Protein AF-A0A9E3WRV9-F1 (afdb_monomer)

Sequence (92 aa):
IYFAPVDAAEGESRRPGRALFDASGAYRVTSFDEGDGLVQGTYRVRIECWKTLPTMETPRGESHVPADFSIADLIVEPGRSGPFDVDVPAAQ

Structure (mmCIF, N/CA/C/O backbone):
data_AF-A0A9E3WRV9-F1
#
_entry.id   AF-A0A9E3WRV9-F1
#
loop_
_atom_site.group_PDB
_atom_site.id
_atom_site.type_symbol
_atom_site.label_atom_id
_atom_site.label_alt_id
_atom_site.label_comp_id
_atom_site.label_asym_id
_atom_site.label_entity_id
_atom_site.label_seq_id
_atom_site.pdbx_PDB_ins_code
_atom_site.Cartn_x
_atom_site.Cartn_y
_atom_site.Cartn_z
_atom_site.occupancy
_atom_site.B_iso_or_equiv
_atom_site.auth_seq_id
_atom_site.auth_comp_id
_atom_site.auth_asym_id
_atom_site.auth_atom_id
_atom_site.pdbx_PDB_model_num
ATOM 1 N N . ILE A 1 1 ? 2.570 -0.656 -1.732 1.00 93.12 1 ILE A N 1
ATOM 2 C CA . ILE A 1 1 ? 1.127 -0.817 -1.423 1.00 93.12 1 ILE A CA 1
ATOM 3 C C . ILE A 1 1 ? 0.633 0.467 -0.783 1.00 93.12 1 ILE A C 1
ATOM 5 O O . ILE A 1 1 ? 1.306 0.984 0.106 1.00 93.12 1 ILE A O 1
ATOM 9 N N . TYR A 1 2 ? -0.506 0.976 -1.238 1.00 94.25 2 TYR A N 1
ATOM 10 C CA . TYR A 1 2 ? -1.138 2.188 -0.726 1.00 94.25 2 TYR A CA 1
ATOM 11 C C . TYR A 1 2 ? -2.540 1.877 -0.213 1.00 94.25 2 TYR A C 1
ATOM 13 O O . TYR A 1 2 ? -3.287 1.145 -0.856 1.00 94.25 2 TYR A O 1
ATOM 21 N N . PHE A 1 3 ? -2.889 2.464 0.926 1.00 95.06 3 PHE A N 1
ATOM 22 C CA . PHE A 1 3 ? -4.181 2.331 1.587 1.00 95.06 3 PHE A CA 1
ATOM 23 C C . PHE A 1 3 ? -4.802 3.722 1.676 1.00 95.06 3 PHE A C 1
ATOM 25 O O . PHE A 1 3 ? -4.435 4.524 2.535 1.00 95.06 3 PHE A O 1
ATOM 32 N N . ALA A 1 4 ? -5.711 4.033 0.755 1.00 94.75 4 ALA A N 1
ATOM 33 C CA . ALA A 1 4 ? -6.414 5.308 0.740 1.00 94.75 4 ALA A CA 1
ATOM 34 C C . ALA A 1 4 ? -7.711 5.189 1.559 1.00 94.75 4 ALA A C 1
ATOM 36 O O . ALA A 1 4 ? -8.516 4.305 1.264 1.00 94.75 4 ALA A O 1
ATOM 37 N N . PRO A 1 5 ? -7.944 6.040 2.572 1.00 93.88 5 PRO A N 1
ATOM 38 C CA . PRO A 1 5 ? -9.150 5.958 3.386 1.00 93.88 5 PRO A CA 1
ATOM 39 C C . PRO A 1 5 ? -10.366 6.370 2.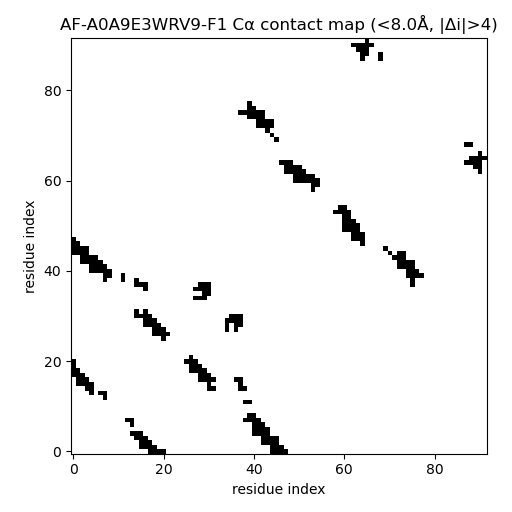548 1.00 93.88 5 PRO A C 1
ATOM 41 O O . PRO A 1 5 ? -10.427 7.488 2.035 1.00 93.88 5 PRO A O 1
ATOM 44 N N . VAL A 1 6 ? -11.326 5.459 2.412 1.00 94.00 6 VAL A N 1
ATOM 45 C CA . VAL A 1 6 ? -12.656 5.725 1.845 1.00 94.00 6 VAL A CA 1
ATOM 46 C C . VAL A 1 6 ? -13.551 6.292 2.938 1.00 94.00 6 VAL A C 1
ATOM 48 O O . VAL A 1 6 ? -14.226 7.300 2.726 1.00 94.00 6 VAL A O 1
ATOM 51 N N . ASP A 1 7 ? -13.486 5.688 4.125 1.00 88.31 7 ASP A N 1
ATOM 52 C CA . ASP A 1 7 ? -14.169 6.174 5.312 1.00 88.31 7 ASP A CA 1
ATOM 53 C C . ASP A 1 7 ? -13.382 5.871 6.590 1.00 88.31 7 ASP A C 1
ATOM 55 O O . ASP A 1 7 ? -12.570 4.945 6.616 1.00 88.31 7 ASP A O 1
ATOM 59 N N . ALA A 1 8 ? -13.609 6.662 7.637 1.00 79.75 8 ALA A N 1
ATOM 60 C CA . ALA A 1 8 ? -13.004 6.463 8.953 1.00 79.75 8 ALA A CA 1
ATOM 61 C C . ALA A 1 8 ? -14.098 6.218 9.991 1.00 79.75 8 ALA A C 1
ATOM 63 O O . ALA A 1 8 ? -15.207 6.732 9.853 1.00 79.75 8 ALA A O 1
ATOM 64 N N . ALA A 1 9 ? -13.779 5.443 11.027 1.00 78.62 9 ALA A N 1
ATOM 65 C CA . ALA A 1 9 ? -14.676 5.287 12.163 1.00 78.62 9 ALA A CA 1
ATOM 66 C C . ALA A 1 9 ? -14.983 6.641 12.831 1.00 78.62 9 ALA A C 1
ATOM 68 O O . ALA A 1 9 ? -14.197 7.588 12.760 1.00 78.62 9 ALA A O 1
ATOM 69 N N . GLU A 1 10 ? -16.141 6.737 13.484 1.00 75.44 10 GLU A N 1
ATOM 70 C CA . GLU A 1 10 ? -16.568 7.961 14.162 1.00 75.44 10 GLU A CA 1
ATOM 71 C C . GLU A 1 10 ? -15.540 8.391 15.222 1.00 75.44 10 GLU A C 1
ATOM 73 O O . GLU A 1 10 ? -15.138 7.603 16.075 1.00 75.44 10 GLU A O 1
ATOM 78 N N . GLY A 1 11 ? -15.094 9.650 15.151 1.00 76.50 11 GLY A N 1
ATOM 79 C CA . GLY A 1 11 ? -14.059 10.198 16.034 1.00 76.50 11 GLY A CA 1
ATOM 80 C C . GLY A 1 11 ? -12.616 9.972 15.567 1.00 76.50 11 GLY A C 1
ATOM 81 O O . GLY A 1 11 ? -11.710 10.588 16.127 1.00 76.50 11 GLY A O 1
ATOM 82 N N . GLU A 1 12 ? -12.390 9.176 14.518 1.00 77.25 12 GLU A N 1
ATOM 83 C CA . GLU A 1 12 ? -11.065 8.964 13.931 1.00 77.25 12 GLU A CA 1
ATOM 84 C C . GLU A 1 12 ? -10.801 9.887 12.736 1.00 77.25 12 GLU A C 1
ATOM 86 O O . GLU A 1 12 ? -11.651 10.135 11.876 1.00 77.25 12 GLU A O 1
ATOM 91 N N . SER A 1 13 ? -9.564 10.372 12.641 1.00 81.56 13 SER A N 1
ATOM 92 C CA . SER A 1 13 ? -9.093 11.067 11.441 1.00 81.56 13 SER A CA 1
ATOM 93 C C . SER A 1 13 ? -8.856 10.062 10.318 1.00 81.56 13 SER A C 1
ATOM 95 O O . SER A 1 13 ? -8.292 8.993 10.539 1.00 81.56 13 SER A O 1
ATOM 97 N N . ARG A 1 14 ? -9.189 10.427 9.076 1.00 84.62 14 ARG A N 1
ATOM 98 C CA . ARG A 1 14 ? -8.807 9.641 7.893 1.00 84.62 14 ARG A CA 1
ATOM 99 C C . ARG A 1 14 ? -7.283 9.633 7.748 1.00 84.62 14 ARG A C 1
ATOM 101 O O . ARG A 1 14 ? -6.697 10.649 7.378 1.00 84.62 14 ARG A O 1
ATOM 108 N N . ARG A 1 15 ? -6.646 8.490 8.026 1.00 90.38 15 ARG A N 1
ATOM 109 C CA . ARG A 1 15 ? -5.187 8.313 7.910 1.00 90.38 15 ARG A CA 1
ATOM 110 C C . ARG A 1 15 ? -4.859 7.372 6.759 1.00 90.38 15 ARG A C 1
ATOM 112 O O . ARG A 1 15 ? -5.266 6.214 6.831 1.00 90.38 15 ARG A O 1
ATOM 119 N N . PRO A 1 16 ? -4.160 7.826 5.705 1.00 94.00 16 PRO A N 1
ATOM 1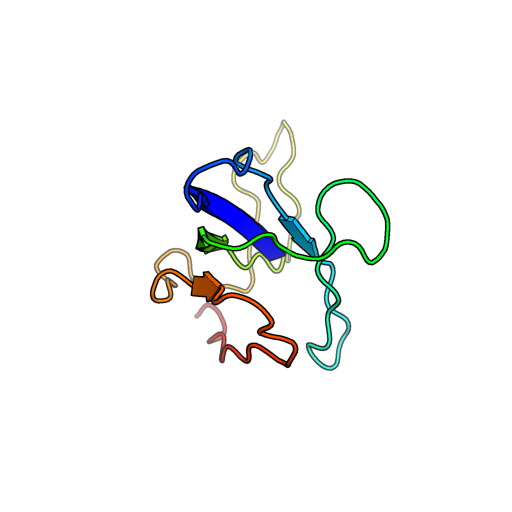20 C CA . PRO A 1 16 ? -3.671 6.922 4.676 1.00 94.00 16 PRO A CA 1
ATOM 121 C C . PRO A 1 16 ? -2.544 6.046 5.215 1.00 94.00 16 PRO A C 1
ATOM 123 O O . PRO A 1 16 ? -1.777 6.472 6.073 1.00 94.00 16 PRO A O 1
ATOM 126 N N . GLY A 1 17 ? -2.427 4.839 4.672 1.00 94.06 17 GLY A N 1
ATOM 127 C CA . GLY A 1 17 ? -1.333 3.924 4.974 1.00 94.06 17 GLY A CA 1
ATOM 128 C C . GLY A 1 17 ? -0.493 3.602 3.748 1.00 94.06 17 GLY A C 1
ATOM 129 O O . GLY A 1 17 ? -0.957 3.667 2.605 1.00 94.06 17 GLY A O 1
ATOM 130 N N . ARG A 1 18 ? 0.751 3.200 3.984 1.00 94.69 18 ARG A N 1
ATOM 131 C CA . ARG A 1 18 ? 1.647 2.666 2.959 1.00 94.69 18 ARG A CA 1
ATOM 132 C C . ARG A 1 18 ? 2.435 1.478 3.487 1.00 94.69 18 ARG A C 1
ATOM 134 O O . ARG A 1 18 ? 2.701 1.378 4.680 1.00 94.69 18 ARG A O 1
ATOM 141 N N . ALA A 1 19 ? 2.835 0.605 2.574 1.00 93.69 19 ALA A N 1
ATOM 142 C CA . ALA A 1 19 ? 3.738 -0.497 2.865 1.00 93.69 19 ALA A CA 1
ATOM 143 C C . ALA A 1 19 ? 4.641 -0.793 1.667 1.00 93.69 19 ALA A C 1
ATOM 145 O O . ALA A 1 19 ? 4.204 -0.708 0.511 1.00 93.69 19 ALA A O 1
ATOM 146 N N . LEU A 1 20 ? 5.875 -1.191 1.958 1.00 92.94 20 LEU A N 1
ATOM 147 C CA . LEU A 1 20 ? 6.724 -1.923 1.025 1.00 92.94 20 LEU A CA 1
ATOM 148 C C . LEU A 1 20 ? 6.569 -3.415 1.323 1.00 92.94 20 LEU A C 1
ATOM 150 O O . LEU A 1 20 ? 6.410 -3.790 2.485 1.00 92.94 20 LEU A O 1
ATOM 154 N N . PHE A 1 21 ? 6.587 -4.232 0.274 1.00 92.88 21 PHE A N 1
ATOM 155 C CA . PHE A 1 21 ? 6.603 -5.685 0.390 1.00 92.88 21 PHE A CA 1
ATOM 156 C C . PHE A 1 21 ? 7.950 -6.223 -0.091 1.00 92.88 21 PHE A C 1
ATOM 158 O O . PHE A 1 21 ? 8.594 -5.605 -0.943 1.00 92.88 21 PHE A O 1
ATOM 165 N N . ASP A 1 22 ? 8.386 -7.342 0.476 1.00 92.19 22 ASP A N 1
ATOM 166 C CA . ASP A 1 22 ? 9.610 -8.025 0.060 1.00 92.19 22 ASP A CA 1
ATOM 167 C C . ASP A 1 22 ? 9.344 -9.086 -1.026 1.00 92.19 22 ASP A C 1
ATOM 169 O O . ASP A 1 22 ? 8.220 -9.265 -1.493 1.00 92.19 22 ASP A O 1
ATOM 173 N N . ALA A 1 23 ? 10.382 -9.814 -1.444 1.00 90.25 23 ALA A N 1
ATOM 174 C CA . ALA A 1 23 ? 10.265 -10.855 -2.470 1.00 90.25 23 ALA A CA 1
ATOM 175 C C . ALA A 1 23 ? 9.349 -12.034 -2.075 1.00 90.25 23 ALA A C 1
ATOM 177 O O . ALA A 1 23 ? 8.955 -12.806 -2.945 1.00 90.25 23 ALA A O 1
ATOM 178 N N . SER A 1 24 ? 9.015 -12.183 -0.788 1.00 91.62 24 SER A N 1
ATOM 179 C CA . SER A 1 24 ? 8.037 -13.160 -0.294 1.00 91.62 24 SER A CA 1
ATOM 180 C C . SER A 1 24 ? 6.601 -12.624 -0.286 1.00 91.62 24 SER A C 1
ATOM 182 O O . SER A 1 24 ? 5.673 -13.374 -0.001 1.00 91.62 24 SER A O 1
ATOM 184 N N . GLY A 1 25 ? 6.408 -11.337 -0.595 1.00 89.94 25 GLY A N 1
ATOM 185 C CA . GLY A 1 25 ? 5.119 -10.651 -0.504 1.00 89.94 25 GLY A CA 1
ATOM 186 C C . GLY A 1 25 ? 4.787 -10.154 0.905 1.00 89.94 25 GLY A C 1
ATOM 187 O O . GLY A 1 25 ? 3.771 -9.484 1.087 1.00 89.94 25 GLY A O 1
ATOM 188 N N . ALA A 1 26 ? 5.642 -10.420 1.897 1.00 93.19 26 ALA A N 1
ATOM 189 C CA . ALA A 1 26 ? 5.438 -9.948 3.258 1.00 93.19 26 ALA A CA 1
ATOM 190 C C . ALA A 1 26 ? 5.584 -8.425 3.330 1.00 93.19 26 ALA A C 1
ATOM 192 O O . ALA A 1 26 ? 6.496 -7.841 2.743 1.00 93.19 26 ALA A O 1
ATOM 193 N N . TYR A 1 27 ? 4.688 -7.774 4.071 1.00 92.56 27 TYR A N 1
ATOM 194 C CA . TYR A 1 27 ? 4.683 -6.326 4.235 1.00 92.56 27 TYR A CA 1
ATOM 195 C C . TYR A 1 27 ? 4.237 -5.917 5.638 1.00 92.56 27 TYR A C 1
ATOM 197 O O . TYR A 1 27 ? 3.553 -6.656 6.347 1.00 92.56 27 TYR A O 1
ATOM 205 N N . ARG A 1 28 ? 4.594 -4.692 6.028 1.00 92.19 28 ARG A N 1
ATOM 206 C CA . ARG A 1 28 ? 4.061 -4.029 7.221 1.00 92.19 28 ARG A CA 1
ATOM 207 C C . ARG A 1 28 ? 3.527 -2.661 6.830 1.00 92.19 28 ARG A C 1
ATOM 209 O O . ARG A 1 28 ? 4.245 -1.863 6.233 1.00 92.19 28 ARG A O 1
ATOM 216 N N . VAL A 1 29 ? 2.251 -2.427 7.127 1.00 92.56 29 VAL A N 1
ATOM 217 C CA . VAL A 1 29 ? 1.596 -1.144 6.870 1.00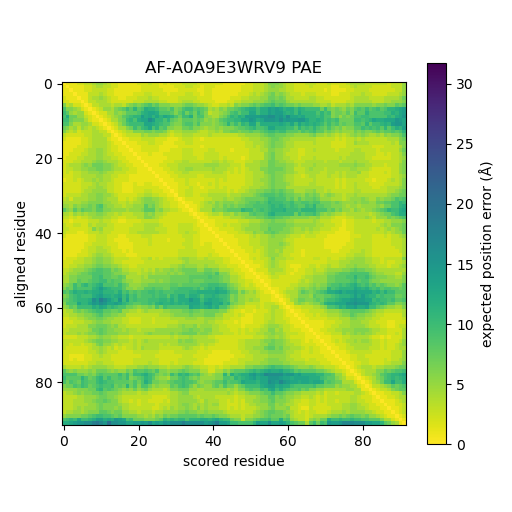 92.56 29 VAL A CA 1
ATOM 218 C C . VAL A 1 29 ? 1.913 -0.148 7.978 1.00 92.56 29 VAL A C 1
ATOM 220 O O . VAL A 1 29 ? 1.932 -0.504 9.153 1.00 92.56 29 VAL A O 1
ATOM 223 N N . THR A 1 30 ? 2.145 1.092 7.564 1.00 92.25 30 THR A N 1
ATOM 224 C CA . THR A 1 30 ? 2.421 2.249 8.417 1.00 92.25 30 THR A CA 1
ATOM 225 C C . THR A 1 30 ? 1.607 3.436 7.901 1.00 92.25 30 THR A C 1
ATOM 227 O O . THR A 1 30 ? 1.53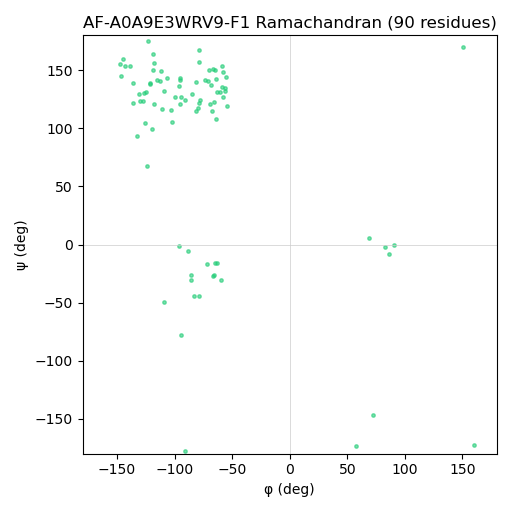4 3.627 6.682 1.00 92.25 30 THR A O 1
ATOM 230 N N . SER A 1 31 ? 1.022 4.239 8.791 1.00 89.44 31 SER A N 1
ATOM 231 C CA . SER A 1 31 ? 0.341 5.492 8.456 1.00 89.44 31 SER A CA 1
ATOM 232 C C . SER A 1 31 ? 1.264 6.709 8.599 1.00 89.44 31 SER A C 1
ATOM 234 O O . SER A 1 31 ? 1.799 7.179 7.591 1.00 89.44 31 SER A O 1
ATOM 236 N N . PHE A 1 32 ? 1.519 7.183 9.819 1.00 86.12 32 PHE A N 1
ATOM 237 C CA . PHE A 1 32 ? 2.395 8.316 10.120 1.00 86.12 32 PHE A CA 1
ATOM 238 C C . PHE A 1 32 ? 3.691 7.871 10.789 1.00 86.12 32 PHE A C 1
ATOM 240 O O . PHE A 1 32 ? 4.770 8.246 10.330 1.00 86.12 32 PHE A O 1
ATOM 247 N N . ASP A 1 33 ? 3.572 7.041 11.822 1.00 86.38 33 ASP A N 1
ATOM 248 C CA . ASP A 1 33 ? 4.686 6.591 12.649 1.00 86.38 33 ASP A CA 1
ATOM 249 C C . ASP A 1 33 ?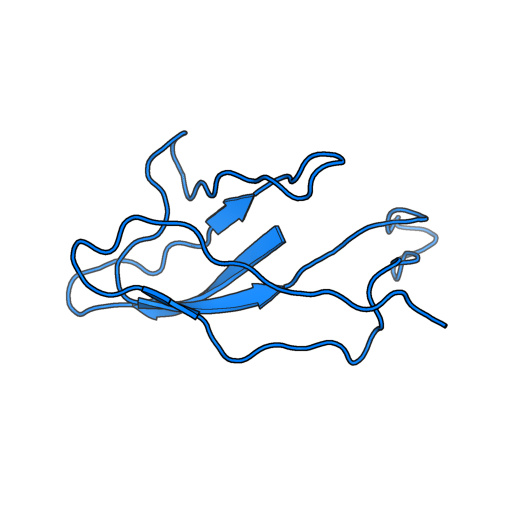 4.917 5.097 12.456 1.00 86.38 33 ASP A C 1
ATOM 251 O O . ASP A 1 33 ? 3.976 4.317 12.350 1.00 86.38 33 ASP A O 1
ATOM 255 N N . GLU A 1 34 ? 6.173 4.662 12.421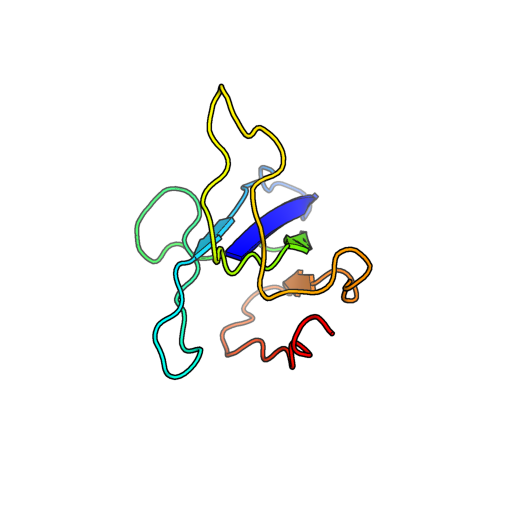 1.00 82.44 34 GLU A N 1
ATOM 256 C CA . GLU A 1 34 ? 6.483 3.250 12.205 1.00 82.44 34 GLU A CA 1
ATOM 257 C C . GLU A 1 34 ? 5.767 2.342 13.222 1.00 82.44 34 GLU A C 1
ATOM 259 O O . GLU A 1 34 ? 5.986 2.435 14.428 1.00 82.44 34 GLU A O 1
ATOM 264 N N . GLY A 1 35 ? 4.918 1.440 12.717 1.00 80.62 35 GLY A N 1
ATOM 265 C CA . GLY A 1 35 ? 4.192 0.464 13.533 1.00 80.62 35 GLY A CA 1
ATOM 266 C C . GLY A 1 35 ? 2.814 0.902 14.037 1.00 80.62 35 GLY A C 1
ATOM 267 O O . GLY A 1 35 ? 2.151 0.092 14.681 1.00 80.62 35 GLY A O 1
ATOM 268 N N . ASP A 1 36 ? 2.352 2.115 13.726 1.00 86.12 36 ASP A N 1
ATOM 269 C CA . ASP A 1 36 ? 0.998 2.580 14.067 1.00 86.12 36 ASP A CA 1
ATOM 270 C C . ASP A 1 36 ? -0.121 1.829 13.317 1.00 86.12 36 ASP A C 1
ATOM 272 O O . ASP A 1 36 ? -1.231 1.675 13.827 1.00 86.12 36 ASP A O 1
ATOM 276 N N . GLY A 1 37 ? 0.189 1.311 12.129 1.00 89.50 37 GLY A N 1
ATOM 277 C CA . GLY A 1 37 ? -0.720 0.531 11.305 1.00 89.50 37 GLY A CA 1
ATOM 278 C C . GLY A 1 37 ? -1.825 1.369 10.663 1.00 89.50 37 GLY A C 1
ATOM 279 O O . GLY A 1 37 ? -1.621 2.510 10.256 1.00 89.50 37 GLY A O 1
ATOM 280 N N . LEU A 1 38 ? -3.001 0.761 10.506 1.00 90.44 38 LEU A N 1
ATOM 281 C CA . LEU A 1 38 ? -4.209 1.429 10.025 1.00 90.44 38 LEU A CA 1
ATOM 282 C C . LEU A 1 38 ? -5.173 1.630 11.191 1.00 90.44 38 LEU A C 1
ATOM 284 O O . LEU A 1 38 ? -5.304 0.756 12.048 1.00 90.44 38 LEU A O 1
ATOM 288 N N . VAL A 1 39 ? -5.878 2.760 11.187 1.00 89.81 39 VAL A N 1
ATOM 289 C CA . VAL A 1 39 ? -6.998 2.987 12.105 1.00 89.81 39 VAL A CA 1
ATOM 290 C C . VAL A 1 39 ? -8.244 2.258 11.609 1.00 89.81 39 VAL A C 1
ATOM 292 O O . VAL A 1 39 ? -8.302 1.794 10.469 1.00 89.81 39 VAL A O 1
ATOM 295 N N . GLN A 1 40 ? -9.255 2.156 12.466 1.00 90.62 40 GLN A N 1
ATOM 296 C CA . GLN A 1 40 ? -10.536 1.578 12.085 1.00 90.62 40 GLN A CA 1
ATOM 297 C C . GLN A 1 40 ? -11.174 2.381 10.940 1.00 90.62 40 GLN A C 1
ATOM 299 O O . GLN A 1 40 ? -11.285 3.609 11.001 1.00 90.62 40 GLN A O 1
ATOM 304 N N . GLY A 1 41 ? -11.624 1.682 9.902 1.00 91.81 41 GLY A N 1
ATOM 305 C CA . GLY A 1 41 ? -12.230 2.317 8.740 1.00 91.81 41 GLY A CA 1
ATOM 306 C C . GLY A 1 41 ? -12.237 1.437 7.500 1.00 91.81 41 GLY A C 1
ATOM 307 O O . GLY A 1 41 ? -11.880 0.259 7.534 1.00 91.81 41 GLY A O 1
ATOM 308 N N . THR A 1 42 ? -12.648 2.040 6.388 1.00 93.62 42 THR A N 1
ATOM 309 C CA . THR A 1 42 ? -12.668 1.398 5.072 1.00 93.62 42 THR A CA 1
ATOM 310 C C . THR A 1 42 ? -11.582 1.995 4.194 1.00 93.62 42 THR A C 1
ATOM 312 O O . THR A 1 42 ? -11.467 3.216 4.072 1.00 93.62 42 THR A O 1
ATOM 315 N N . TYR A 1 43 ? -10.805 1.134 3.545 1.00 94.31 43 TYR A N 1
ATOM 316 C CA . TYR A 1 43 ? -9.640 1.512 2.762 1.00 94.31 43 TYR A CA 1
ATOM 317 C C . TYR A 1 43 ? -9.706 0.965 1.346 1.00 94.31 43 TYR A C 1
ATOM 319 O O . TYR A 1 43 ? -9.837 -0.237 1.130 1.00 94.31 43 TYR A O 1
ATOM 327 N N . ARG A 1 44 ? -9.478 1.840 0.371 1.00 95.44 44 ARG A N 1
ATOM 328 C CA . ARG A 1 44 ? -9.156 1.423 -0.985 1.00 95.44 44 ARG A CA 1
ATOM 329 C C . ARG A 1 44 ? -7.687 1.044 -1.052 1.00 95.44 44 ARG A C 1
ATOM 331 O O . ARG A 1 44 ? -6.814 1.891 -0.844 1.00 95.44 44 ARG A O 1
ATOM 338 N N . VAL A 1 45 ? -7.419 -0.220 -1.356 1.00 95.31 45 VAL A N 1
ATOM 339 C CA . VAL A 1 45 ? -6.056 -0.746 -1.461 1.00 95.31 45 VAL A CA 1
ATOM 340 C C . VAL A 1 45 ? -5.601 -0.700 -2.910 1.00 95.31 45 VAL A C 1
ATOM 342 O O . VAL A 1 45 ? -6.264 -1.223 -3.802 1.00 95.31 45 VAL A O 1
ATOM 345 N N . ARG A 1 46 ? -4.438 -0.093 -3.143 1.00 93.62 46 ARG A N 1
ATOM 346 C CA . ARG A 1 46 ? -3.756 -0.113 -4.435 1.00 93.62 46 ARG A CA 1
ATOM 347 C C . ARG A 1 46 ? -2.409 -0.801 -4.286 1.00 93.62 46 ARG A C 1
ATOM 349 O O . ARG A 1 46 ? -1.550 -0.364 -3.513 1.00 93.62 46 ARG A O 1
ATOM 356 N N . ILE A 1 47 ? -2.225 -1.877 -5.037 1.00 93.44 47 ILE A N 1
ATOM 357 C CA . ILE A 1 47 ? -0.957 -2.597 -5.113 1.00 93.44 47 ILE A CA 1
ATOM 358 C C . ILE A 1 47 ? -0.252 -2.145 -6.386 1.00 93.44 47 ILE A C 1
ATOM 360 O O . ILE A 1 47 ? -0.825 -2.168 -7.469 1.00 93.44 47 ILE A O 1
ATOM 364 N N . GLU A 1 48 ? 0.989 -1.702 -6.234 1.00 90.25 48 GLU A N 1
ATOM 365 C CA . GLU A 1 48 ? 1.852 -1.310 -7.341 1.00 90.25 48 GLU A CA 1
ATOM 366 C C . GLU A 1 48 ? 3.140 -2.118 -7.234 1.00 90.25 48 GLU A C 1
ATOM 368 O O . GLU A 1 48 ? 3.738 -2.195 -6.157 1.00 90.25 48 GLU A O 1
ATOM 373 N N . CYS A 1 49 ? 3.556 -2.714 -8.348 1.00 92.12 49 CYS A N 1
ATOM 374 C CA . CYS A 1 49 ? 4.813 -3.438 -8.475 1.00 92.12 49 CYS A CA 1
ATOM 375 C C . CYS A 1 49 ? 5.479 -2.964 -9.764 1.00 92.12 49 CYS A C 1
ATOM 377 O O . CYS A 1 49 ? 5.150 -3.424 -10.853 1.00 92.12 49 CYS A O 1
ATOM 379 N N . TRP A 1 50 ? 6.341 -1.960 -9.653 1.00 90.50 50 TRP A N 1
ATOM 380 C CA . TRP A 1 50 ? 6.880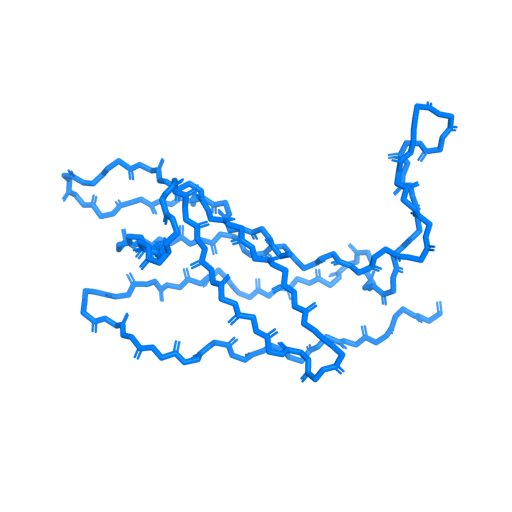 -1.257 -10.811 1.00 90.50 50 TRP A CA 1
ATOM 381 C C . TRP A 1 50 ? 7.987 -2.065 -11.496 1.00 90.50 50 TRP A C 1
ATOM 383 O O . TRP A 1 50 ? 8.994 -2.387 -10.872 1.00 90.50 50 TRP A O 1
ATOM 393 N N . LYS A 1 51 ? 7.821 -2.321 -12.796 1.00 89.31 51 LYS A N 1
ATOM 394 C CA . LYS A 1 51 ? 8.897 -2.735 -13.707 1.00 89.31 51 LYS A CA 1
ATOM 395 C C . LYS A 1 51 ? 9.732 -1.529 -14.131 1.00 89.31 51 LYS A C 1
ATOM 397 O O . LYS A 1 51 ? 10.957 -1.576 -14.109 1.00 89.31 51 LYS A O 1
ATOM 402 N N . THR A 1 52 ? 9.050 -0.433 -14.466 1.00 90.56 52 THR A N 1
ATOM 403 C CA . THR A 1 52 ? 9.654 0.876 -14.730 1.00 90.56 52 THR A CA 1
ATOM 404 C C . THR A 1 52 ? 8.907 1.922 -13.919 1.00 90.56 52 THR A C 1
ATOM 406 O O . THR A 1 52 ? 7.686 2.041 -14.037 1.00 90.56 52 THR A O 1
ATOM 409 N N . LEU A 1 53 ? 9.626 2.676 -13.087 1.00 89.25 53 LEU A N 1
ATOM 410 C CA . LEU A 1 53 ? 9.019 3.727 -12.274 1.00 89.25 53 LEU A CA 1
ATOM 411 C C . LEU A 1 53 ? 8.443 4.839 -13.163 1.00 89.25 53 LEU A C 1
ATOM 413 O O . LEU A 1 53 ? 9.057 5.191 -14.175 1.00 89.25 53 LEU A O 1
ATOM 417 N N . PRO A 1 54 ? 7.293 5.421 -12.791 1.00 88.06 54 PRO A N 1
ATOM 418 C CA . PRO A 1 54 ? 6.809 6.620 -13.445 1.00 88.06 54 PRO A CA 1
ATOM 419 C C . PRO A 1 54 ? 7.793 7.774 -13.214 1.00 88.06 54 PRO A C 1
ATOM 421 O O . PRO A 1 54 ? 8.224 8.034 -12.090 1.00 88.06 54 PRO A O 1
ATOM 424 N N . THR A 1 55 ? 8.146 8.469 -14.291 1.00 91.38 55 THR A N 1
ATOM 425 C CA . THR A 1 55 ? 8.993 9.672 -14.264 1.00 91.38 55 THR A CA 1
ATOM 426 C C . THR A 1 55 ? 8.255 10.843 -14.908 1.00 91.38 55 THR A C 1
ATOM 428 O O . THR A 1 55 ? 7.175 10.666 -15.467 1.00 91.38 55 THR A O 1
ATOM 431 N N . MET A 1 56 ? 8.837 12.044 -14.882 1.00 90.75 56 MET A N 1
ATOM 432 C CA . MET A 1 56 ? 8.275 13.184 -15.621 1.00 90.75 56 MET A CA 1
ATOM 433 C C . MET A 1 56 ? 8.196 12.924 -17.136 1.00 90.75 56 MET A C 1
ATOM 435 O O . MET A 1 56 ? 7.295 13.432 -17.797 1.00 90.75 56 MET A O 1
ATOM 439 N N . GLU A 1 57 ? 9.110 12.117 -17.679 1.00 89.38 57 GLU A N 1
ATOM 440 C CA . GLU A 1 57 ? 9.171 11.751 -19.101 1.00 89.38 57 GLU A CA 1
ATOM 441 C C . GLU A 1 57 ? 8.262 10.553 -19.421 1.00 89.38 57 GLU A C 1
ATOM 443 O O . GLU A 1 57 ? 7.695 10.453 -20.508 1.00 89.38 57 GLU A O 1
ATOM 448 N N . THR A 1 58 ? 8.077 9.659 -18.446 1.00 83.31 58 THR A N 1
ATOM 449 C CA . THR A 1 58 ? 7.258 8.442 -18.537 1.00 83.31 58 THR A CA 1
ATOM 450 C C . THR A 1 58 ? 6.190 8.413 -17.437 1.00 83.31 58 THR A C 1
ATOM 452 O O . THR A 1 58 ? 6.221 7.552 -16.557 1.00 83.31 58 THR A O 1
ATOM 455 N N . PRO A 1 59 ? 5.192 9.314 -17.468 1.00 81.88 59 PRO A N 1
ATOM 456 C CA . PRO A 1 59 ? 4.291 9.543 -16.333 1.00 81.88 59 PRO A CA 1
ATOM 457 C C . PRO A 1 59 ? 3.395 8.352 -15.973 1.00 81.88 59 PRO A C 1
ATOM 459 O O . PRO A 1 59 ? 2.833 8.321 -14.883 1.00 81.88 59 PRO A O 1
ATOM 462 N N . ARG A 1 60 ? 3.249 7.363 -16.865 1.00 82.12 60 ARG A N 1
ATOM 463 C CA . ARG A 1 60 ? 2.487 6.139 -16.574 1.00 82.12 60 ARG A CA 1
ATOM 464 C C . ARG A 1 60 ? 3.302 5.046 -15.875 1.00 82.12 60 ARG A C 1
ATOM 466 O O . ARG A 1 60 ? 2.697 4.249 -15.167 1.00 82.12 60 ARG A O 1
ATOM 473 N N . GLY A 1 61 ? 4.627 5.004 -16.053 1.00 86.69 61 GLY A N 1
ATOM 474 C CA . GLY A 1 61 ? 5.443 3.849 -15.655 1.00 86.69 61 GLY A CA 1
ATOM 475 C C . GLY A 1 61 ? 4.991 2.535 -16.319 1.00 86.69 61 GLY A C 1
ATOM 476 O O . GLY A 1 61 ? 4.116 2.522 -17.185 1.00 86.69 61 GLY A O 1
ATOM 477 N N . GLU A 1 62 ? 5.586 1.419 -15.906 1.00 89.81 62 GLU A N 1
ATOM 478 C CA . GLU A 1 62 ? 5.158 0.062 -16.273 1.00 89.81 62 GLU A CA 1
ATOM 479 C C . GLU A 1 62 ? 5.055 -0.778 -14.998 1.00 89.81 62 GLU A C 1
ATOM 481 O O . GLU A 1 62 ? 5.995 -0.802 -14.201 1.00 89.81 62 GLU A O 1
ATOM 486 N N . SER A 1 63 ? 3.925 -1.455 -14.793 1.00 90.69 63 SER A N 1
ATOM 487 C CA . SER A 1 63 ? 3.633 -2.248 -13.595 1.00 90.69 63 SER A CA 1
ATOM 488 C C . SER A 1 63 ? 3.493 -3.727 -13.948 1.00 90.69 63 SER A C 1
ATOM 490 O O . SER A 1 63 ? 2.906 -4.070 -14.970 1.00 90.69 63 SER A O 1
ATOM 492 N N . HIS A 1 64 ? 3.989 -4.600 -13.075 1.00 92.56 64 HIS A N 1
ATOM 493 C CA . HIS A 1 64 ? 3.727 -6.039 -13.097 1.00 92.56 64 HIS A CA 1
ATOM 494 C C . HIS A 1 64 ? 2.296 -6.388 -12.672 1.00 92.56 64 HIS A C 1
ATOM 496 O O . HIS A 1 64 ? 1.839 -7.497 -12.929 1.00 92.56 64 HIS A O 1
ATOM 502 N N . VAL A 1 65 ? 1.593 -5.455 -12.026 1.00 92.75 65 VAL A N 1
ATOM 503 C CA . VAL A 1 65 ? 0.172 -5.584 -11.684 1.00 92.75 65 VAL A CA 1
ATOM 504 C C . VAL A 1 65 ? -0.676 -5.151 -12.887 1.00 92.75 65 VAL A C 1
ATOM 506 O O . VAL A 1 65 ? -0.439 -4.042 -13.382 1.00 92.75 65 VAL A O 1
ATOM 509 N N . PRO A 1 66 ? -1.659 -5.956 -13.338 1.00 92.88 66 PRO A N 1
ATOM 510 C CA . PRO A 1 66 ? -2.577 -5.574 -14.407 1.00 92.88 66 PRO A CA 1
ATOM 511 C C . PRO A 1 66 ? -3.294 -4.257 -14.110 1.00 92.88 66 PRO A C 1
ATOM 513 O O . PRO A 1 66 ? -3.648 -3.968 -12.968 1.00 92.88 66 PRO A O 1
ATOM 516 N N . ALA A 1 67 ? -3.529 -3.453 -15.146 1.00 88.62 67 ALA A N 1
ATOM 517 C CA . ALA A 1 67 ? -4.102 -2.115 -14.993 1.00 88.62 67 ALA A CA 1
ATOM 518 C C . ALA A 1 67 ? -5.553 -2.117 -14.474 1.00 88.62 67 ALA A C 1
ATOM 520 O O . ALA A 1 67 ? -5.987 -1.141 -13.864 1.00 88.62 67 ALA A O 1
ATOM 521 N N . ASP A 1 68 ? -6.293 -3.193 -14.726 1.00 90.06 68 ASP A N 1
ATOM 522 C CA . ASP A 1 68 ? -7.676 -3.423 -14.306 1.00 90.06 68 ASP A CA 1
ATOM 523 C C . ASP A 1 68 ? -7.788 -4.251 -13.015 1.00 90.06 68 ASP A C 1
ATOM 525 O O . ASP A 1 68 ? -8.894 -4.470 -12.514 1.00 90.06 68 ASP A O 1
ATOM 529 N N . PHE A 1 69 ? -6.658 -4.678 -12.439 1.00 91.81 69 PHE A N 1
ATOM 530 C CA . PHE A 1 69 ? -6.664 -5.404 -11.179 1.00 91.81 69 PHE A CA 1
ATOM 531 C C . PHE A 1 69 ? -7.151 -4.499 -10.047 1.00 91.81 69 PHE A C 1
ATOM 533 O O . PHE A 1 69 ? -6.584 -3.444 -9.750 1.00 91.81 69 PHE A O 1
ATOM 540 N N . SER A 1 70 ? -8.210 -4.945 -9.385 1.00 91.75 70 SER A N 1
ATOM 541 C CA . SER A 1 70 ? -8.765 -4.302 -8.205 1.00 91.75 70 SER A CA 1
ATOM 542 C C . SER A 1 70 ? -9.260 -5.361 -7.235 1.00 91.75 70 SER A C 1
ATOM 544 O O . SER A 1 70 ? -9.615 -6.473 -7.625 1.00 91.75 70 SER A O 1
ATOM 546 N N . ILE A 1 71 ? -9.268 -5.002 -5.959 1.00 93.19 71 ILE A N 1
ATOM 547 C CA . ILE A 1 71 ? -9.796 -5.832 -4.883 1.00 93.19 71 ILE A CA 1
ATOM 548 C C . ILE A 1 71 ? -10.944 -5.103 -4.197 1.00 93.19 71 ILE A C 1
ATOM 550 O O . ILE A 1 71 ? -11.100 -3.889 -4.352 1.00 93.19 71 ILE A O 1
ATOM 554 N N . ALA A 1 72 ? -11.742 -5.845 -3.430 1.00 92.94 72 ALA A N 1
ATOM 555 C CA . ALA A 1 72 ? -12.732 -5.240 -2.551 1.00 92.94 72 ALA A CA 1
ATOM 556 C C . ALA A 1 72 ? -12.054 -4.280 -1.560 1.00 92.94 72 ALA A C 1
ATOM 558 O O . ALA A 1 72 ? -10.910 -4.502 -1.151 1.00 92.94 72 ALA A O 1
ATOM 559 N N . ASP A 1 73 ? -12.770 -3.223 -1.173 1.00 94.44 73 ASP A N 1
ATOM 560 C CA . ASP A 1 73 ? -12.268 -2.291 -0.169 1.00 94.44 73 ASP A CA 1
ATOM 561 C C . ASP A 1 73 ? -11.983 -3.055 1.145 1.00 94.44 73 ASP A C 1
ATOM 563 O O . ASP A 1 73 ? -12.755 -3.909 1.589 1.00 94.44 73 ASP A O 1
ATOM 567 N N . LEU A 1 74 ? -10.834 -2.765 1.753 1.00 92.88 74 LEU A N 1
ATOM 568 C CA . LEU A 1 74 ? -10.389 -3.380 2.995 1.00 92.88 74 LEU A CA 1
ATOM 569 C C . LEU A 1 74 ? -11.119 -2.738 4.172 1.00 92.88 74 LEU A C 1
ATOM 571 O O . LEU A 1 74 ? -10.972 -1.542 4.419 1.00 92.88 74 LEU A O 1
ATOM 575 N N . ILE A 1 75 ? -11.833 -3.555 4.941 1.00 92.56 75 ILE A N 1
ATOM 576 C CA . ILE A 1 75 ? -12.469 -3.137 6.190 1.00 92.56 75 ILE A CA 1
ATOM 577 C C . ILE A 1 75 ? -11.536 -3.476 7.360 1.00 92.56 75 ILE A C 1
ATOM 579 O O . ILE A 1 75 ? -11.139 -4.632 7.564 1.00 92.56 75 ILE A O 1
ATOM 583 N N . VAL A 1 76 ? -11.153 -2.450 8.117 1.00 90.75 76 VAL A N 1
ATOM 584 C CA . VAL A 1 76 ? -10.362 -2.569 9.344 1.00 90.75 76 VAL A CA 1
ATOM 585 C C . VAL A 1 76 ? -11.307 -2.404 10.527 1.00 90.75 76 VAL A C 1
ATOM 587 O O . VAL A 1 76 ? -11.762 -1.300 10.816 1.00 90.75 76 VAL A O 1
ATOM 590 N N . GLU A 1 77 ? -11.607 -3.520 11.187 1.00 89.12 77 GLU A N 1
ATOM 591 C CA . GLU A 1 77 ? -12.445 -3.581 12.388 1.00 89.12 77 GLU A CA 1
ATOM 592 C C . GLU A 1 77 ? -11.666 -3.170 13.654 1.00 89.12 77 GLU A C 1
ATOM 594 O O . GLU A 1 77 ? -10.434 -3.307 13.689 1.00 89.12 77 GLU A O 1
ATOM 599 N N . PRO A 1 78 ? -12.348 -2.720 14.72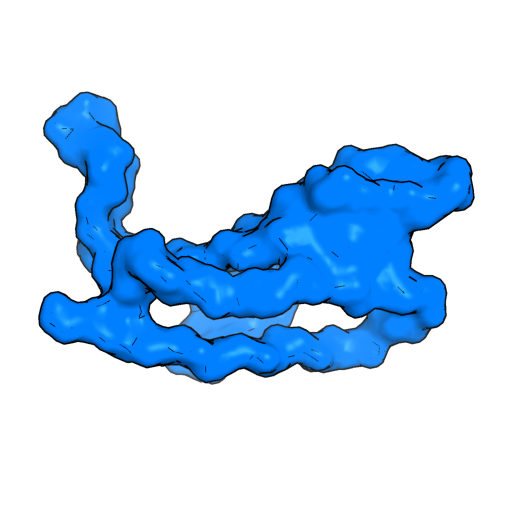7 1.00 82.06 78 PRO A N 1
ATOM 600 C CA . PRO A 1 78 ? -11.698 -2.416 15.997 1.00 82.06 78 PRO A CA 1
ATOM 601 C C . PRO A 1 78 ? -10.920 -3.622 16.530 1.00 82.06 78 PRO A C 1
ATOM 603 O O . PRO A 1 78 ? -11.437 -4.737 16.595 1.00 82.06 78 PRO A O 1
ATOM 606 N N . GLY A 1 79 ? -9.669 -3.403 16.938 1.00 75.44 79 GLY A N 1
ATOM 607 C CA . GLY A 1 79 ? -8.826 -4.453 17.518 1.00 75.44 79 GLY A CA 1
ATOM 608 C C . GLY A 1 79 ? -8.385 -5.540 16.532 1.00 75.44 79 GLY A C 1
ATOM 609 O O . GLY A 1 79 ? -7.730 -6.500 16.946 1.00 75.44 79 GLY A O 1
ATOM 610 N N . ARG A 1 80 ? -8.695 -5.407 15.233 1.00 79.81 80 ARG A N 1
ATOM 611 C CA . ARG A 1 80 ? -8.187 -6.325 14.216 1.00 79.81 80 ARG A CA 1
ATOM 612 C C . ARG A 1 80 ? -6.678 -6.140 14.080 1.00 79.81 80 ARG A C 1
ATOM 614 O O . ARG A 1 80 ? -6.199 -5.115 13.610 1.00 79.81 80 ARG A O 1
ATOM 621 N N . SER A 1 81 ? -5.942 -7.187 14.429 1.00 72.44 81 SER A N 1
ATOM 622 C CA . SER A 1 81 ? -4.544 -7.365 14.048 1.00 72.44 81 SER A CA 1
ATOM 623 C C . SER A 1 81 ? -4.422 -8.672 13.277 1.00 72.44 81 SER A C 1
ATOM 625 O O . SER A 1 81 ? -5.089 -9.655 13.601 1.00 72.44 81 SER A O 1
ATOM 627 N N . GLY A 1 82 ? -3.626 -8.680 12.214 1.00 78.94 82 GLY A N 1
ATOM 628 C CA . GLY A 1 82 ? -3.409 -9.888 11.429 1.00 78.94 82 GLY A CA 1
ATOM 629 C C . GLY A 1 82 ? -3.110 -9.615 9.962 1.00 78.94 82 GLY A C 1
ATOM 630 O O . GLY A 1 82 ? -3.240 -8.476 9.504 1.00 78.94 82 GLY A O 1
ATOM 631 N N . PRO A 1 83 ? -2.692 -10.661 9.235 1.00 81.12 83 PRO A N 1
ATOM 632 C CA . PRO A 1 83 ? -2.375 -10.553 7.824 1.00 81.12 83 PRO A CA 1
ATOM 633 C C . PRO A 1 83 ? -3.625 -10.217 7.003 1.00 81.12 83 PRO A C 1
ATOM 635 O O . PRO A 1 83 ? -4.762 -10.553 7.353 1.00 81.12 83 PRO A O 1
ATOM 638 N N . PHE A 1 84 ? -3.388 -9.520 5.901 1.00 87.00 84 PHE A N 1
ATOM 639 C CA . PHE A 1 84 ? -4.346 -9.337 4.827 1.00 87.00 84 PHE A CA 1
ATOM 640 C C . PHE A 1 84 ? -3.655 -9.795 3.549 1.00 87.00 84 PHE A C 1
ATOM 642 O O . PHE A 1 84 ? -2.763 -9.118 3.044 1.00 87.00 84 PHE A O 1
ATOM 649 N N . ASP A 1 85 ? -4.042 -10.974 3.079 1.00 90.75 85 ASP A N 1
ATOM 650 C CA . ASP A 1 85 ? -3.409 -11.616 1.936 1.00 90.75 85 ASP A CA 1
ATOM 651 C C . ASP A 1 85 ? -4.194 -11.309 0.662 1.00 90.75 85 ASP A C 1
ATOM 653 O O . ASP A 1 85 ? -5.429 -11.334 0.645 1.00 90.75 85 ASP A O 1
ATOM 657 N N . VAL A 1 86 ? -3.466 -10.990 -0.406 1.00 90.19 86 VAL A N 1
ATOM 658 C CA . VAL A 1 86 ? -4.029 -10.673 -1.719 1.00 90.19 86 VAL A CA 1
ATOM 659 C C . VAL A 1 86 ? -3.208 -11.372 -2.788 1.00 90.19 86 VAL A C 1
ATOM 661 O O . VAL A 1 86 ? -2.020 -11.090 -2.941 1.00 90.19 86 VAL A O 1
ATOM 664 N N . ASP A 1 87 ? -3.868 -12.213 -3.577 1.00 90.81 87 ASP A N 1
ATOM 665 C CA . ASP A 1 87 ? -3.269 -12.816 -4.761 1.00 90.81 87 ASP A CA 1
ATOM 666 C C . ASP A 1 87 ? -3.325 -11.831 -5.929 1.00 90.81 87 ASP A C 1
ATOM 668 O O . ASP A 1 87 ? -4.399 -11.456 -6.410 1.00 90.81 87 ASP A O 1
ATOM 672 N N . VAL A 1 88 ? -2.150 -11.400 -6.384 1.00 90.69 88 VAL A N 1
ATOM 673 C CA . VAL A 1 88 ? -2.015 -10.465 -7.501 1.00 90.69 88 VAL A CA 1
ATOM 674 C C . VAL A 1 88 ? -1.598 -11.240 -8.752 1.00 90.69 88 VAL A C 1
ATOM 676 O O . VAL A 1 88 ? -0.499 -11.799 -8.775 1.00 90.69 88 VAL A O 1
ATOM 679 N N . PRO A 1 89 ? -2.433 -11.290 -9.804 1.00 89.81 89 PRO A N 1
ATOM 680 C CA . PRO A 1 89 ? -2.042 -11.906 -11.062 1.00 89.81 89 PRO A CA 1
ATOM 681 C C . PRO A 1 89 ? -0.928 -11.094 -11.727 1.00 89.81 89 PRO A C 1
ATOM 683 O O . PRO A 1 89 ? -0.859 -9.874 -11.580 1.00 89.81 89 PRO A O 1
ATOM 686 N N . ALA A 1 90 ? -0.072 -11.762 -12.497 1.00 86.38 90 ALA A N 1
ATOM 687 C CA . ALA A 1 90 ? 0.892 -11.072 -13.345 1.00 86.38 90 ALA A CA 1
ATOM 688 C C . ALA A 1 90 ? 0.176 -10.397 -14.526 1.00 86.38 90 ALA A C 1
ATOM 690 O O . ALA A 1 90 ? -0.738 -10.978 -15.117 1.00 86.38 90 ALA A O 1
ATOM 691 N N . ALA A 1 91 ? 0.612 -9.189 -14.886 1.00 82.44 91 ALA A N 1
ATOM 692 C CA . ALA A 1 91 ? 0.256 -8.569 -16.157 1.00 82.44 91 ALA A CA 1
ATOM 693 C C . ALA A 1 91 ? 0.658 -9.487 -17.327 1.00 82.44 91 ALA A C 1
ATOM 695 O O . ALA A 1 91 ? 1.751 -10.061 -17.312 1.00 82.44 91 ALA A O 1
ATOM 696 N N . GLN A 1 92 ? -0.257 -9.649 -18.292 1.00 64.88 92 GLN A N 1
ATOM 697 C CA . GLN A 1 92 ? -0.039 -10.416 -19.525 1.00 64.88 92 GLN A CA 1
ATOM 698 C C . GLN A 1 92 ? 0.843 -9.663 -20.519 1.00 64.88 92 GLN A C 1
ATOM 700 O O . GLN A 1 92 ? 0.750 -8.414 -20.561 1.00 64.88 92 GLN A O 1
#

Mean predicted aligned error: 4.73 Å

Radius of gyration: 14.33 Å; Cα contacts (8 Å, |Δi|>4): 156; chains: 1; bounding box: 27×26×37 Å

Secondary structure (DSSP, 8-state):
-EEEEEEE-TT-----EE--B-TT--B--BSSSTT----SEEEEEE---EEE---SSSTT-EESS-TT---PPEEE-TT--S------PPP-

Foldseek 3Di:
DKWFFPWAPPPDDRFIWDWDADPVRDIAIDTPDPPPGDHFGWTFDDDFAFPADQDPVRNVGHTQADPPDGDHIDGDDPPDDDDDDDDGHGDD

pLDDT: mean 88.7, std 5.86, range [64.88, 95.44]

Nearest PDB structures (foldseek):
  4v6y-assembly1_AL  TM=2.724E-01  e=8.421E+00  Escherichia coli K-12

Solvent-accessible surface area (backbone atoms only — not comparable to full-atom values): 5767 Å² total; per-residue (Å²): 60,40,32,44,55,75,43,49,39,91,95,51,76,76,60,48,30,39,30,66,60,51,99,85,64,56,65,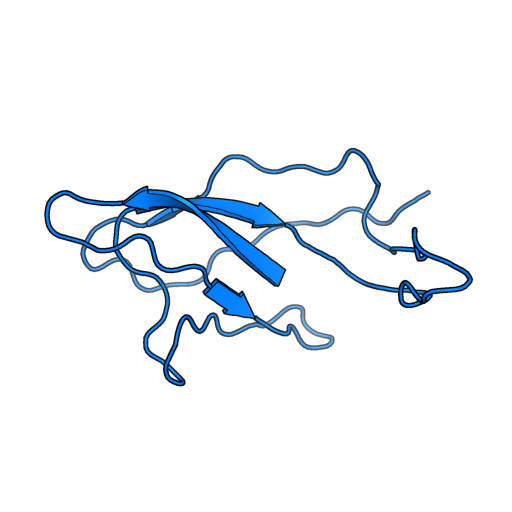60,55,23,43,90,49,94,76,68,30,72,70,47,27,34,24,44,65,47,79,71,44,68,77,38,74,59,40,96,90,41,71,82,40,40,54,46,43,40,93,84,70,78,70,78,68,46,75,40,56,84,91,70,78,77,90,83,88,78,92,77,64,73,46,128